Protein AF-A0A7C7QGK5-F1 (afdb_monomer)

Foldseek 3Di:
DPDLDADPLLVVLLVVLQVVCCVPPVDHADCVDLVSSLVSLQCLCPPPDVVSVVSSVSSLVRDDLVSLVVSVVSPRDDDPPSDDDD

Sequence (86 aa):
MGNLIFSQAGMAQLVKIRRQMEREFGFRFRLANTENFLELLNAAAISPDPSIRACFKDFLADLSPEQRQRLQQLGLDLPEPFAASA

Secondary structure (DSSP, 8-state):
-------HHHHHHHHHHHHHHHHHH-----TTSHHHHHHHHHHHHT-S-HHHHHHHHHHHHTS-HHHHHHHHHTT--PPTTSSPP-

pLDDT: mean 83.44, std 9.74, range [44.69, 91.62]

Nearest PDB structures (foldseek):
  3nbi-assembly1_A  TM=3.810E-01  e=5.167E+00  Homo sapiens
  5oqp-assembly1_A  TM=5.487E-01  e=9.992E+00  Saccharomyces cerevisiae S288C

Structure (mmCIF, N/CA/C/O backbone):
data_AF-A0A7C7QGK5-F1
#
_entry.id   AF-A0A7C7QGK5-F1
#
loop_
_atom_site.group_PDB
_atom_site.id
_atom_site.type_symbol
_atom_site.label_atom_id
_atom_site.label_alt_id
_atom_site.label_comp_id
_atom_site.label_asym_id
_atom_site.label_entity_id
_atom_site.label_seq_id
_atom_site.pdbx_PDB_ins_code
_atom_site.Cartn_x
_atom_site.Cartn_y
_atom_site.Cartn_z
_atom_site.occupancy
_atom_site.B_iso_or_equiv
_ato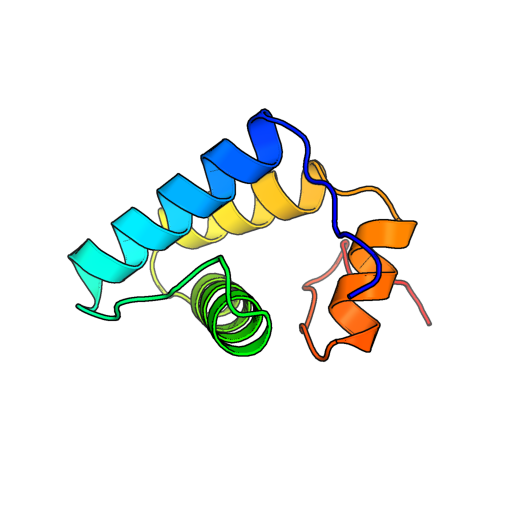m_site.auth_seq_id
_atom_site.auth_comp_id
_atom_site.auth_asym_id
_atom_site.auth_atom_id
_atom_site.pdbx_PDB_model_num
ATOM 1 N N . MET A 1 1 ? -6.260 -12.718 -13.853 1.00 44.69 1 MET A N 1
ATOM 2 C CA . MET A 1 1 ? -5.233 -11.936 -13.134 1.00 44.69 1 MET A CA 1
ATOM 3 C C . MET A 1 1 ? -3.886 -12.260 -13.754 1.00 44.69 1 MET A C 1
ATOM 5 O O . MET A 1 1 ? -3.480 -13.412 -13.691 1.00 44.69 1 MET A O 1
ATOM 9 N N . GLY A 1 2 ? -3.222 -11.302 -14.407 1.00 47.59 2 GLY A N 1
ATOM 10 C CA . GLY A 1 2 ? -1.787 -11.454 -14.668 1.00 47.59 2 GLY A CA 1
ATOM 11 C C . GLY A 1 2 ? -1.110 -11.522 -13.304 1.00 47.59 2 GLY A C 1
ATOM 12 O O . GLY A 1 2 ? -1.297 -10.608 -12.506 1.00 47.59 2 GLY A O 1
ATOM 13 N N . ASN A 1 3 ? -0.499 -12.659 -12.987 1.00 61.03 3 ASN A N 1
ATOM 14 C CA . ASN A 1 3 ? -0.098 -13.021 -11.633 1.00 61.03 3 ASN A CA 1
ATOM 15 C C . ASN A 1 3 ? 0.936 -12.000 -11.118 1.00 61.03 3 ASN A C 1
ATOM 17 O O . ASN A 1 3 ? 2.076 -12.002 -11.576 1.00 61.03 3 ASN A O 1
ATOM 21 N N . LEU A 1 4 ? 0.540 -11.091 -10.219 1.00 71.88 4 LEU A N 1
ATOM 22 C CA . LEU A 1 4 ? 1.488 -10.235 -9.506 1.00 71.88 4 LEU A CA 1
ATOM 23 C C . LEU A 1 4 ? 2.251 -11.135 -8.535 1.00 71.88 4 LEU A C 1
ATOM 25 O O . LEU A 1 4 ? 1.764 -11.470 -7.458 1.00 71.88 4 LEU A O 1
ATOM 29 N N . ILE A 1 5 ? 3.419 -11.601 -8.968 1.00 78.31 5 ILE A N 1
ATOM 30 C CA . ILE A 1 5 ? 4.278 -12.466 -8.165 1.00 78.31 5 ILE A CA 1
ATOM 31 C C . ILE A 1 5 ? 5.217 -11.571 -7.367 1.00 78.31 5 ILE A C 1
ATOM 33 O O . ILE A 1 5 ? 6.141 -10.985 -7.921 1.00 78.31 5 ILE A O 1
ATOM 37 N N . PHE A 1 6 ? 4.979 -11.469 -6.064 1.00 81.12 6 PHE A N 1
ATOM 38 C CA . PHE A 1 6 ? 5.857 -10.736 -5.156 1.00 81.12 6 PHE A CA 1
ATOM 39 C C . PHE A 1 6 ? 7.010 -11.618 -4.674 1.00 81.12 6 PHE A C 1
ATOM 41 O O . PHE A 1 6 ? 6.869 -12.836 -4.543 1.00 81.12 6 PHE A O 1
ATOM 48 N N . SER A 1 7 ? 8.147 -10.994 -4.364 1.00 83.56 7 SER A N 1
ATOM 49 C CA . SER A 1 7 ? 9.234 -11.665 -3.652 1.00 83.56 7 SER A CA 1
ATOM 50 C C . SER A 1 7 ? 8.766 -12.109 -2.257 1.00 83.56 7 SER A C 1
ATOM 52 O O . SER A 1 7 ? 7.785 -11.592 -1.715 1.00 83.56 7 SER A O 1
ATOM 54 N N . GLN A 1 8 ? 9.480 -13.052 -1.633 1.00 84.00 8 GLN A N 1
ATOM 55 C CA . GLN A 1 8 ? 9.178 -13.449 -0.250 1.00 84.00 8 GLN A CA 1
ATOM 56 C C . GLN A 1 8 ? 9.269 -12.262 0.725 1.00 84.00 8 GLN A C 1
ATOM 58 O O . GLN A 1 8 ? 8.468 -12.170 1.654 1.00 84.00 8 GLN A O 1
ATOM 63 N N . ALA A 1 9 ? 10.201 -11.335 0.485 1.00 85.06 9 ALA A N 1
ATOM 64 C CA . ALA A 1 9 ? 10.335 -10.104 1.257 1.00 85.06 9 ALA A CA 1
ATOM 65 C C . ALA A 1 9 ? 9.118 -9.179 1.064 1.00 85.06 9 ALA A C 1
ATOM 67 O O . ALA A 1 9 ? 8.493 -8.782 2.050 1.00 85.06 9 ALA A O 1
ATOM 68 N N . GLY A 1 10 ? 8.681 -8.964 -0.181 1.00 84.62 10 GLY A N 1
ATOM 69 C CA . GLY A 1 10 ? 7.477 -8.192 -0.491 1.00 84.62 10 GLY A CA 1
ATOM 70 C C . GLY A 1 10 ? 6.210 -8.794 0.128 1.00 84.62 10 GLY A C 1
ATOM 71 O O . GLY A 1 10 ? 5.409 -8.077 0.727 1.00 84.62 10 GLY A O 1
ATOM 72 N N . MET A 1 11 ? 6.050 -10.123 0.088 1.00 86.56 11 MET A N 1
ATOM 73 C CA . MET A 1 11 ? 4.942 -10.798 0.781 1.00 86.56 11 MET A CA 1
ATOM 74 C C . MET A 1 11 ? 5.009 -10.619 2.301 1.00 86.56 11 MET A C 1
ATOM 76 O O . MET A 1 11 ? 3.977 -10.408 2.942 1.00 86.56 11 MET A O 1
ATOM 80 N N . ALA A 1 12 ? 6.204 -10.678 2.895 1.00 87.69 12 ALA A N 1
ATOM 81 C CA . ALA A 1 12 ? 6.372 -10.458 4.326 1.00 87.69 12 ALA A CA 1
ATOM 82 C C . ALA A 1 12 ? 5.965 -9.032 4.730 1.00 87.69 12 ALA A C 1
ATOM 84 O O . ALA A 1 12 ? 5.285 -8.865 5.745 1.00 87.69 12 ALA A O 1
ATOM 85 N N . GLN A 1 13 ? 6.312 -8.021 3.925 1.00 87.75 13 GLN A N 1
ATOM 86 C CA . GLN A 1 13 ? 5.874 -6.642 4.155 1.00 87.75 13 GLN A CA 1
ATOM 87 C C . GLN A 1 13 ? 4.354 -6.503 4.030 1.00 87.75 13 GLN A C 1
ATOM 89 O O . GLN A 1 13 ? 3.719 -5.956 4.928 1.00 87.75 13 GLN A O 1
ATOM 94 N N . LEU A 1 14 ? 3.733 -7.100 3.009 1.00 88.75 14 LEU A N 1
ATOM 95 C CA . LEU A 1 14 ? 2.271 -7.102 2.858 1.00 88.75 14 LEU A CA 1
ATOM 96 C C . LEU A 1 14 ? 1.546 -7.717 4.060 1.00 88.75 14 LEU A C 1
ATOM 98 O O . LEU A 1 14 ? 0.545 -7.181 4.536 1.00 88.75 14 LEU A O 1
ATOM 102 N N . VAL A 1 15 ? 2.055 -8.834 4.585 1.00 89.44 15 VAL A N 1
ATOM 103 C CA . VAL A 1 15 ? 1.483 -9.474 5.777 1.00 89.44 15 VAL A CA 1
ATOM 104 C C . VAL A 1 15 ? 1.658 -8.596 7.017 1.00 89.44 15 VAL A C 1
ATOM 106 O O . VAL A 1 15 ? 0.744 -8.541 7.842 1.00 89.44 15 VAL A O 1
ATOM 109 N N . LYS A 1 16 ? 2.791 -7.895 7.160 1.00 90.00 16 LYS A N 1
ATOM 110 C CA . LYS A 1 16 ? 3.007 -6.935 8.254 1.00 90.00 16 LYS A CA 1
ATOM 111 C C . LYS A 1 16 ? 2.030 -5.766 8.175 1.00 90.00 16 LYS A C 1
ATOM 113 O O . LYS A 1 16 ? 1.354 -5.514 9.168 1.00 90.00 16 LYS A O 1
ATOM 118 N N . ILE A 1 17 ? 1.903 -5.132 7.006 1.00 90.62 17 ILE A N 1
ATOM 119 C CA . ILE A 1 17 ? 0.968 -4.023 6.769 1.00 90.62 17 ILE A CA 1
ATOM 120 C C . ILE A 1 17 ? -0.451 -4.471 7.117 1.00 90.62 17 ILE A C 1
ATOM 122 O O . ILE A 1 17 ? -1.112 -3.830 7.927 1.00 90.62 17 ILE A O 1
ATOM 126 N N . ARG A 1 18 ? -0.895 -5.626 6.599 1.00 91.62 18 ARG A N 1
ATOM 127 C CA . ARG A 1 18 ? -2.224 -6.170 6.909 1.00 91.62 18 ARG A CA 1
ATOM 128 C C . ARG A 1 18 ? -2.442 -6.333 8.409 1.00 91.62 18 ARG A C 1
ATOM 130 O O . ARG A 1 18 ? -3.451 -5.874 8.924 1.00 91.62 18 ARG A O 1
ATOM 137 N N . ARG A 1 19 ? -1.506 -6.978 9.112 1.00 90.62 19 ARG A N 1
ATOM 138 C CA . ARG A 1 19 ? -1.632 -7.229 10.556 1.00 90.62 19 ARG A CA 1
ATOM 139 C C . ARG A 1 19 ? -1.645 -5.939 11.370 1.00 90.62 19 ARG A C 1
ATOM 141 O O . ARG A 1 19 ? -2.360 -5.872 12.363 1.00 90.62 19 ARG A O 1
ATOM 148 N N . GLN A 1 20 ? -0.849 -4.945 10.983 1.00 89.06 20 GLN A N 1
ATOM 149 C CA . GLN A 1 20 ? -0.831 -3.641 11.645 1.00 89.06 20 GLN A CA 1
ATOM 150 C C . GLN A 1 20 ? -2.150 -2.904 11.412 1.00 89.06 20 GLN A C 1
ATOM 152 O O . GLN A 1 20 ? -2.774 -2.478 12.375 1.00 89.06 20 GLN A O 1
ATOM 157 N N . MET A 1 21 ? -2.642 -2.881 10.174 1.00 88.56 21 MET A N 1
ATOM 158 C CA . MET A 1 21 ? -3.929 -2.271 9.838 1.00 88.56 21 MET A CA 1
ATOM 159 C C . MET A 1 21 ? -5.109 -2.957 10.549 1.00 88.56 21 MET A C 1
ATOM 161 O O . MET A 1 21 ? -5.975 -2.285 11.105 1.00 88.56 21 MET A O 1
ATOM 165 N N . GLU A 1 22 ? -5.112 -4.294 10.602 1.00 89.62 22 GLU A N 1
ATOM 166 C CA . GLU A 1 22 ? -6.095 -5.091 11.351 1.00 89.62 22 GLU A CA 1
ATOM 167 C C . GLU A 1 22 ? -6.055 -4.780 12.852 1.00 89.62 22 GLU A C 1
ATOM 169 O O . GLU A 1 22 ? -7.099 -4.722 13.499 1.00 89.62 22 GLU A O 1
ATOM 174 N N . ARG A 1 23 ? -4.858 -4.584 13.414 1.00 87.75 23 ARG A N 1
ATOM 175 C CA . ARG A 1 23 ? -4.664 -4.324 14.844 1.00 87.75 23 ARG A CA 1
ATOM 176 C C . ARG A 1 23 ? -5.032 -2.897 15.241 1.00 87.75 23 ARG A C 1
ATOM 178 O O . ARG A 1 23 ? -5.619 -2.719 16.302 1.00 87.75 23 ARG A O 1
ATOM 185 N N . GLU A 1 24 ? -4.647 -1.908 14.443 1.00 83.81 24 GLU A N 1
ATOM 186 C CA . GLU A 1 24 ? -4.825 -0.493 14.784 1.00 83.81 24 GLU A CA 1
ATOM 187 C C . GLU A 1 24 ? -6.206 0.041 14.409 1.00 83.81 24 GLU A C 1
ATOM 189 O O . GLU A 1 24 ? -6.777 0.832 15.155 1.00 83.81 24 GLU A O 1
ATOM 194 N N . PHE A 1 25 ? -6.771 -0.422 13.292 1.00 82.62 25 PHE A N 1
ATOM 195 C CA . PHE A 1 25 ? -8.015 0.126 12.747 1.00 82.62 25 PHE A CA 1
ATOM 196 C C . PHE A 1 25 ? -9.158 -0.897 12.677 1.00 82.62 25 PHE A C 1
ATOM 198 O O . PHE A 1 25 ? -10.292 -0.533 12.379 1.00 82.62 25 PHE A O 1
ATOM 205 N N . GLY A 1 26 ? -8.891 -2.183 12.936 1.00 83.06 26 GLY A N 1
ATOM 206 C CA . GLY A 1 26 ? -9.909 -3.242 12.911 1.00 83.06 26 GLY A CA 1
ATOM 207 C C . GLY A 1 26 ? -10.342 -3.695 11.510 1.00 83.06 26 GLY A C 1
ATOM 208 O O . GLY A 1 26 ? -11.191 -4.582 11.391 1.00 83.06 26 GLY A O 1
ATOM 209 N N . PHE A 1 27 ? -9.768 -3.131 10.443 1.00 79.44 27 PHE A N 1
ATOM 210 C CA . PHE A 1 27 ? -10.102 -3.487 9.063 1.00 79.44 27 PHE A CA 1
ATOM 211 C C . PHE A 1 27 ? -9.487 -4.828 8.664 1.00 79.44 27 PHE A C 1
ATOM 213 O O . PHE A 1 27 ? -8.280 -5.022 8.780 1.00 79.44 27 PHE A O 1
ATOM 220 N N . ARG A 1 28 ? -10.307 -5.752 8.150 1.00 82.38 28 ARG A N 1
ATOM 221 C CA . ARG A 1 28 ? -9.860 -7.073 7.681 1.00 82.38 28 ARG A CA 1
ATOM 222 C C . ARG A 1 28 ? -9.702 -7.085 6.168 1.00 82.38 28 ARG A C 1
ATOM 224 O O . ARG A 1 28 ? -10.689 -7.213 5.451 1.00 82.38 28 ARG A O 1
ATOM 231 N N . PHE A 1 29 ? -8.461 -7.052 5.696 1.00 81.88 29 PHE A N 1
ATOM 232 C CA . PHE A 1 29 ? -8.159 -7.078 4.265 1.00 81.88 29 PHE A CA 1
ATOM 233 C C . PHE A 1 29 ? -7.830 -8.493 3.780 1.00 81.88 29 PHE A C 1
ATOM 235 O O . PHE A 1 29 ? -6.945 -9.167 4.310 1.00 81.88 29 PHE A O 1
ATOM 242 N N . ARG A 1 30 ? -8.498 -8.962 2.722 1.00 82.12 30 ARG A N 1
ATOM 243 C CA . ARG A 1 30 ? -8.182 -10.259 2.095 1.00 82.12 30 ARG A CA 1
ATOM 244 C C . ARG A 1 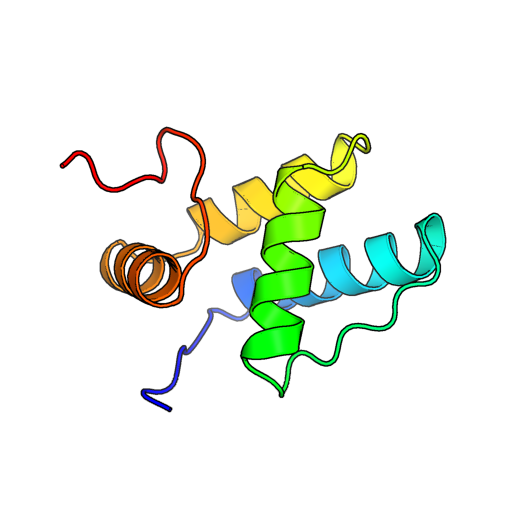30 ? -7.203 -10.092 0.933 1.00 82.12 30 ARG A C 1
ATOM 246 O O . ARG A 1 30 ? -7.609 -9.707 -0.153 1.00 82.12 30 ARG A O 1
ATOM 253 N N . LEU A 1 31 ? -5.947 -10.502 1.124 1.00 81.62 31 LEU A N 1
ATOM 254 C CA . LEU A 1 31 ? -4.891 -10.395 0.096 1.00 81.62 31 LEU A CA 1
ATOM 255 C C . LEU A 1 31 ? -5.174 -11.185 -1.197 1.00 81.62 31 LEU A C 1
ATOM 257 O O . LEU A 1 31 ? -4.598 -10.882 -2.233 1.00 81.62 31 LEU A O 1
ATOM 261 N N . ALA A 1 32 ? -6.044 -12.198 -1.147 1.00 80.12 32 ALA A N 1
ATOM 262 C CA . ALA A 1 32 ? -6.422 -12.988 -2.321 1.00 80.12 32 ALA A CA 1
ATOM 263 C C . ALA A 1 32 ? -7.383 -12.248 -3.272 1.00 80.12 32 ALA A C 1
ATOM 265 O O . ALA A 1 32 ? -7.537 -12.659 -4.420 1.00 80.12 32 ALA A O 1
ATOM 266 N N . ASN A 1 33 ? -8.046 -11.183 -2.805 1.00 81.38 33 ASN A N 1
ATOM 267 C CA . ASN A 1 33 ? -8.900 -10.345 -3.638 1.00 81.38 33 ASN A CA 1
ATOM 268 C C . ASN A 1 33 ? -8.126 -9.077 -4.020 1.00 81.38 33 ASN A C 1
ATOM 270 O O . ASN A 1 33 ? -7.694 -8.329 -3.145 1.00 81.38 33 ASN A O 1
ATOM 274 N N . THR A 1 34 ? -7.984 -8.830 -5.324 1.00 80.88 34 THR A N 1
ATOM 275 C CA . THR A 1 34 ? -7.305 -7.649 -5.868 1.00 80.88 34 THR A CA 1
ATOM 276 C C . THR A 1 34 ? -7.886 -6.340 -5.339 1.00 80.88 34 THR A C 1
ATOM 278 O O . THR A 1 34 ? -7.116 -5.455 -4.995 1.00 80.88 34 THR A O 1
ATOM 281 N N . GLU A 1 35 ? -9.206 -6.220 -5.194 1.00 83.81 35 GLU A N 1
ATOM 282 C CA . GLU A 1 35 ? -9.834 -4.997 -4.673 1.00 83.81 35 GLU A CA 1
ATOM 283 C C . GLU A 1 35 ? -9.439 -4.743 -3.215 1.00 83.81 35 GLU A C 1
ATOM 285 O O . GLU A 1 35 ? -8.968 -3.666 -2.873 1.00 83.81 35 GLU A O 1
ATOM 290 N N . ASN A 1 36 ? -9.522 -5.773 -2.367 1.00 86.00 36 ASN A N 1
ATOM 291 C CA . ASN A 1 36 ? -9.113 -5.677 -0.960 1.00 86.00 36 ASN A CA 1
ATOM 292 C C . ASN A 1 36 ? -7.609 -5.418 -0.812 1.00 86.00 36 ASN A C 1
ATOM 294 O O . ASN A 1 36 ? -7.168 -4.773 0.135 1.00 86.00 36 ASN A O 1
ATOM 298 N N . PHE A 1 37 ? -6.811 -5.975 -1.719 1.00 87.25 37 PHE A N 1
ATOM 299 C CA . PHE A 1 37 ? -5.376 -5.760 -1.758 1.00 87.25 37 PHE A CA 1
ATOM 300 C C . PHE A 1 37 ? -5.039 -4.305 -2.100 1.00 87.25 37 PHE A C 1
ATOM 302 O O . PHE A 1 37 ? -4.221 -3.695 -1.417 1.00 87.25 37 PHE A O 1
ATOM 309 N N . LEU A 1 38 ? -5.694 -3.731 -3.110 1.00 87.44 38 LEU A N 1
ATOM 310 C CA . LEU A 1 38 ? -5.518 -2.324 -3.467 1.00 87.44 38 LEU A CA 1
ATOM 311 C C . LEU A 1 38 ? -6.025 -1.401 -2.358 1.00 87.44 38 LEU A C 1
ATOM 313 O O . LEU A 1 38 ? -5.357 -0.425 -2.036 1.00 87.44 38 LEU A O 1
ATOM 317 N N . GLU A 1 39 ? -7.150 -1.737 -1.726 1.00 88.50 39 GLU A N 1
ATOM 318 C CA . GLU A 1 39 ? -7.682 -0.990 -0.584 1.00 88.50 39 GLU A CA 1
ATOM 319 C C . GLU A 1 39 ? -6.693 -0.979 0.591 1.00 88.50 39 GLU A C 1
ATOM 321 O O . GLU A 1 39 ? -6.411 0.083 1.141 1.00 88.50 39 GLU A O 1
ATOM 326 N N . LEU A 1 40 ? -6.085 -2.130 0.915 1.00 90.31 40 LEU A N 1
ATOM 327 C CA . LEU A 1 40 ? -5.035 -2.226 1.933 1.00 90.31 40 LEU A CA 1
ATOM 328 C C . LEU A 1 40 ? -3.858 -1.301 1.612 1.00 90.31 40 LEU A C 1
ATOM 330 O O . LEU A 1 40 ? -3.360 -0.610 2.498 1.00 90.31 40 LEU A O 1
ATOM 334 N N . LEU A 1 41 ? -3.391 -1.316 0.362 1.00 90.38 41 LEU A N 1
ATOM 335 C CA . LEU A 1 41 ? -2.242 -0.521 -0.058 1.00 90.38 41 LEU A CA 1
ATOM 336 C C . LEU A 1 41 ? -2.549 0.981 -0.057 1.00 90.38 41 LEU A C 1
ATOM 338 O O . LEU A 1 41 ? -1.742 1.753 0.453 1.00 90.38 41 LEU A O 1
ATOM 342 N N . ASN A 1 42 ? -3.720 1.389 -0.549 1.00 89.06 42 ASN A N 1
ATOM 343 C CA . ASN A 1 42 ? -4.170 2.780 -0.495 1.00 89.06 42 ASN A CA 1
ATOM 344 C C . ASN A 1 42 ? -4.294 3.263 0.954 1.00 89.06 42 ASN A C 1
ATOM 346 O O . ASN A 1 42 ? -3.786 4.327 1.305 1.00 89.06 42 ASN A O 1
ATOM 350 N N . ALA A 1 43 ? -4.898 2.453 1.822 1.00 88.88 43 ALA A N 1
ATOM 351 C CA . ALA A 1 43 ? -5.040 2.782 3.232 1.00 88.88 43 ALA A CA 1
ATOM 352 C C . ALA A 1 43 ? -3.675 2.845 3.951 1.00 88.88 43 ALA A C 1
ATOM 354 O O . ALA A 1 43 ? -3.459 3.716 4.793 1.00 88.88 43 ALA A O 1
ATOM 355 N N . ALA A 1 44 ? -2.720 1.985 3.581 1.00 90.19 44 ALA A N 1
ATOM 356 C CA . ALA A 1 44 ? -1.352 2.041 4.094 1.00 90.19 44 ALA A CA 1
ATOM 357 C C . ALA A 1 44 ? -0.587 3.289 3.617 1.00 90.19 44 ALA A C 1
ATOM 359 O O . ALA A 1 44 ? 0.182 3.861 4.392 1.00 90.19 44 ALA A O 1
ATOM 360 N N . ALA A 1 45 ? -0.817 3.739 2.378 1.00 88.25 45 ALA A N 1
ATOM 361 C CA . ALA A 1 45 ? -0.183 4.930 1.814 1.00 88.25 45 ALA A CA 1
ATOM 362 C C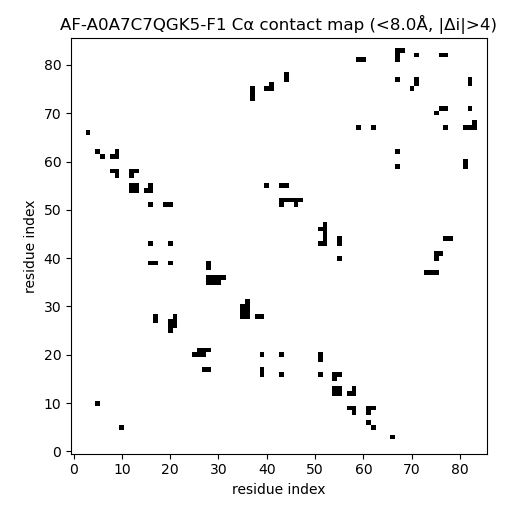 . ALA A 1 45 ? -0.574 6.215 2.565 1.00 88.25 45 ALA A C 1
ATOM 364 O O . ALA A 1 45 ? 0.283 7.064 2.819 1.00 88.25 45 ALA A O 1
ATOM 365 N N . ILE A 1 46 ? -1.843 6.331 2.971 1.00 87.75 46 ILE A N 1
ATOM 366 C CA . ILE A 1 46 ? -2.373 7.499 3.699 1.00 87.75 46 ILE A CA 1
ATOM 367 C C . ILE A 1 46 ? -2.361 7.336 5.224 1.00 87.75 46 ILE A C 1
ATOM 369 O O . ILE A 1 46 ? -2.827 8.225 5.938 1.00 87.75 46 ILE A O 1
ATOM 373 N N . SER A 1 47 ? -1.849 6.215 5.741 1.00 88.12 47 SER A N 1
ATOM 374 C CA . SER A 1 47 ? -1.885 5.933 7.175 1.00 88.12 47 SER A CA 1
ATOM 375 C C . SER A 1 47 ? -1.143 7.015 7.981 1.00 88.12 47 SER A C 1
ATOM 377 O O . SER A 1 47 ? -0.040 7.439 7.600 1.00 88.12 47 SER A O 1
ATOM 379 N N . PRO A 1 48 ? -1.705 7.475 9.116 1.00 86.31 48 PRO A N 1
ATOM 380 C CA . PRO A 1 48 ? -0.995 8.366 10.026 1.00 86.31 48 PRO A CA 1
ATOM 381 C C . PRO A 1 48 ? 0.160 7.653 10.748 1.00 86.31 48 PRO A C 1
ATOM 383 O O . PRO A 1 48 ? 1.104 8.327 11.170 1.00 86.31 48 PRO A O 1
ATOM 386 N N . ASP A 1 49 ? 0.121 6.317 10.852 1.00 88.62 49 ASP A N 1
ATOM 387 C CA . ASP A 1 49 ? 1.152 5.534 11.531 1.00 88.62 49 ASP A CA 1
ATOM 388 C C . ASP A 1 49 ? 2.453 5.489 10.692 1.00 88.62 49 ASP A C 1
ATOM 390 O O . ASP A 1 49 ? 2.460 5.036 9.537 1.00 88.62 49 ASP A O 1
ATOM 394 N N . PRO A 1 50 ? 3.588 5.965 11.239 1.00 87.25 50 PRO A N 1
ATOM 395 C CA . PRO A 1 50 ? 4.854 6.007 10.514 1.00 87.25 50 PRO A CA 1
ATOM 396 C C . PRO A 1 50 ? 5.445 4.617 10.230 1.00 87.25 50 PRO A C 1
ATOM 398 O O . PRO A 1 50 ? 6.145 4.465 9.230 1.00 87.25 50 PRO A O 1
ATOM 401 N N . SER A 1 51 ? 5.155 3.613 11.058 1.00 88.50 51 SER A N 1
ATOM 402 C CA . SER A 1 51 ? 5.590 2.222 10.884 1.00 88.50 51 SER A CA 1
ATOM 403 C C . SER A 1 51 ? 4.889 1.570 9.695 1.00 88.50 51 SER A C 1
ATOM 405 O O . SER A 1 51 ? 5.544 0.910 8.886 1.00 88.50 51 SER A O 1
ATOM 407 N N . ILE A 1 52 ? 3.579 1.802 9.549 1.00 89.19 52 ILE A N 1
ATOM 408 C CA . ILE A 1 52 ? 2.788 1.319 8.408 1.00 89.19 52 ILE A CA 1
ATOM 409 C C . ILE A 1 52 ? 3.304 1.952 7.116 1.00 89.19 52 ILE A C 1
ATOM 411 O O . ILE A 1 52 ? 3.566 1.244 6.141 1.00 89.19 52 ILE A O 1
ATOM 415 N N . ARG A 1 53 ? 3.545 3.270 7.123 1.00 88.56 53 ARG A N 1
ATOM 416 C CA . ARG A 1 53 ? 4.127 3.970 5.967 1.00 88.56 53 ARG A CA 1
ATOM 417 C C . ARG A 1 53 ? 5.530 3.478 5.621 1.00 88.56 53 ARG A C 1
ATOM 419 O O . ARG A 1 53 ? 5.857 3.389 4.440 1.00 88.56 53 ARG A O 1
ATOM 426 N N . ALA A 1 54 ? 6.360 3.164 6.615 1.00 89.19 54 ALA A N 1
ATOM 427 C CA . ALA A 1 54 ? 7.685 2.594 6.383 1.00 89.19 54 ALA A CA 1
ATOM 428 C C . ALA A 1 54 ? 7.584 1.209 5.726 1.00 89.19 54 ALA A C 1
ATOM 430 O O . ALA A 1 54 ? 8.191 0.990 4.683 1.00 89.19 54 ALA A O 1
ATOM 431 N N . CYS A 1 55 ? 6.730 0.323 6.251 1.00 89.12 55 CYS A N 1
ATOM 432 C CA . CYS A 1 55 ? 6.495 -0.997 5.657 1.00 89.12 55 CYS A CA 1
ATOM 433 C C . CYS A 1 55 ? 5.952 -0.895 4.221 1.00 89.12 55 CYS A C 1
ATOM 435 O O . CYS A 1 55 ? 6.342 -1.678 3.357 1.00 89.12 55 CYS A O 1
ATOM 437 N N . PHE A 1 56 ? 5.076 0.078 3.950 1.00 91.00 56 PHE A N 1
ATOM 438 C CA . PHE A 1 56 ? 4.578 0.353 2.602 1.00 91.00 56 PHE A CA 1
ATOM 439 C C . PHE A 1 56 ? 5.696 0.807 1.654 1.00 91.00 56 PHE A C 1
ATOM 441 O O . PHE A 1 56 ? 5.800 0.291 0.544 1.00 91.00 56 PHE A O 1
ATOM 448 N N . LYS A 1 57 ? 6.575 1.715 2.090 1.00 89.44 57 LYS A N 1
ATOM 449 C CA . LYS A 1 57 ? 7.731 2.150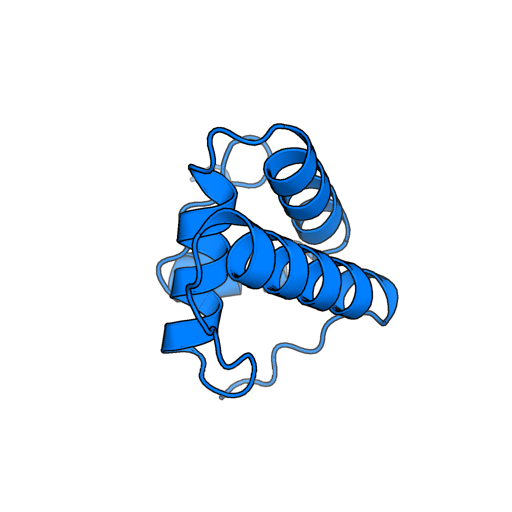 1.290 1.00 89.44 57 LYS A CA 1
ATOM 450 C C . LYS A 1 57 ? 8.709 1.009 1.012 1.00 89.44 57 LYS A C 1
ATOM 452 O O . LYS A 1 57 ? 9.143 0.874 -0.127 1.00 89.44 57 LYS A O 1
ATOM 457 N N . ASP A 1 58 ? 9.004 0.177 2.009 1.00 90.25 58 ASP A N 1
ATOM 458 C CA . ASP A 1 58 ? 9.856 -1.006 1.843 1.00 90.25 58 ASP A CA 1
ATOM 459 C C . ASP A 1 58 ? 9.241 -1.992 0.843 1.00 90.25 58 ASP A C 1
ATOM 461 O O . ASP A 1 58 ? 9.929 -2.506 -0.036 1.00 90.25 58 ASP A O 1
ATOM 465 N N . PHE A 1 59 ? 7.924 -2.210 0.929 1.00 90.75 59 PHE A N 1
ATOM 466 C CA . PHE A 1 59 ? 7.201 -3.015 -0.049 1.00 90.75 59 PHE A CA 1
ATOM 467 C C . PHE A 1 59 ? 7.360 -2.452 -1.465 1.00 90.75 59 PHE A C 1
ATOM 469 O O . PHE A 1 59 ? 7.698 -3.208 -2.369 1.00 90.75 59 PHE A O 1
ATOM 476 N N . LEU A 1 60 ? 7.167 -1.143 -1.667 1.00 90.44 60 LEU A N 1
ATOM 477 C CA . LEU A 1 60 ? 7.337 -0.514 -2.982 1.00 90.44 60 LEU A CA 1
ATOM 478 C C . LEU A 1 60 ? 8.778 -0.594 -3.495 1.00 90.44 60 LEU A C 1
ATOM 480 O O . LEU A 1 60 ? 8.982 -0.794 -4.695 1.00 90.44 60 LEU A O 1
ATOM 484 N N . ALA A 1 61 ? 9.766 -0.454 -2.610 1.00 88.88 61 ALA A N 1
ATOM 485 C CA . ALA A 1 61 ? 11.180 -0.566 -2.948 1.00 88.88 61 ALA A CA 1
ATOM 486 C C . ALA A 1 61 ? 11.531 -1.957 -3.502 1.00 88.88 61 ALA A C 1
ATOM 488 O O . ALA A 1 61 ? 12.281 -2.037 -4.473 1.00 88.88 61 ALA A O 1
ATOM 489 N N . ASP A 1 62 ? 10.910 -3.010 -2.967 1.00 88.25 62 ASP A N 1
ATOM 490 C CA . ASP A 1 62 ? 11.074 -4.397 -3.422 1.00 88.25 62 ASP A CA 1
ATOM 491 C C . ASP A 1 62 ? 10.385 -4.704 -4.764 1.00 88.25 62 ASP A C 1
ATOM 493 O O . ASP A 1 62 ? 10.649 -5.749 -5.366 1.00 88.25 62 ASP A O 1
ATOM 497 N N . LEU A 1 63 ? 9.490 -3.832 -5.242 1.00 87.69 63 LEU A N 1
ATOM 498 C CA . LEU A 1 63 ? 8.802 -4.031 -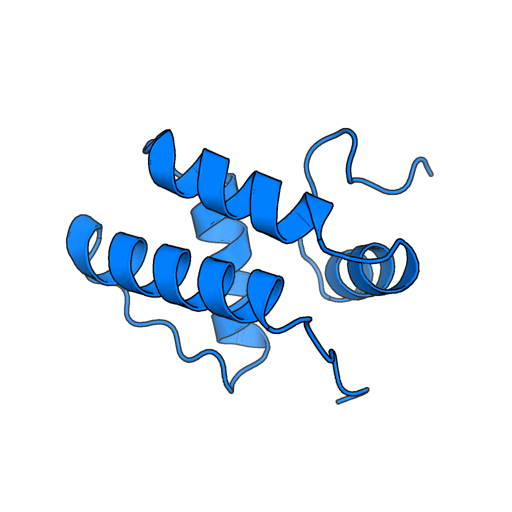6.518 1.00 87.69 63 LEU A CA 1
ATOM 499 C C . LEU A 1 63 ? 9.670 -3.637 -7.710 1.00 87.69 63 LEU A C 1
ATOM 501 O O . LEU A 1 63 ? 10.307 -2.579 -7.711 1.00 87.69 63 LEU A O 1
ATOM 505 N N . SER A 1 6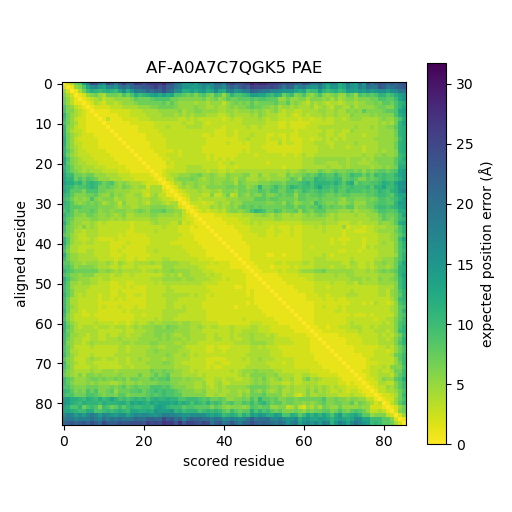4 ? 9.587 -4.436 -8.775 1.00 87.19 64 SER A N 1
ATOM 506 C CA . SER A 1 64 ? 10.140 -4.067 -10.078 1.00 87.19 64 SER A CA 1
ATOM 507 C C . SER A 1 64 ? 9.364 -2.892 -10.700 1.00 87.19 64 SER A C 1
ATOM 509 O O . SER A 1 64 ? 8.189 -2.678 -10.369 1.00 87.19 64 SER A O 1
ATOM 511 N N . PRO A 1 65 ? 9.970 -2.133 -11.630 1.00 85.88 65 PRO A N 1
ATOM 512 C CA . PRO A 1 65 ? 9.277 -1.064 -12.348 1.00 85.88 65 PRO A CA 1
ATOM 513 C C . PRO A 1 65 ? 7.977 -1.532 -13.021 1.00 85.88 65 PRO A C 1
ATOM 515 O O . PRO A 1 65 ? 6.956 -0.854 -12.930 1.00 85.88 65 PRO A O 1
ATOM 518 N N . GLU A 1 66 ? 7.972 -2.727 -13.617 1.00 86.31 66 GLU A N 1
ATOM 519 C CA . GLU A 1 66 ? 6.792 -3.307 -14.270 1.00 86.31 66 GLU A CA 1
ATOM 520 C C . GLU A 1 66 ? 5.686 -3.625 -13.258 1.00 86.31 66 GLU A C 1
ATOM 522 O O . GLU A 1 66 ? 4.504 -3.421 -13.535 1.00 86.31 66 GLU A O 1
ATOM 527 N N . GLN A 1 67 ? 6.053 -4.101 -12.064 1.00 87.06 67 GLN A N 1
ATOM 528 C CA . GLN A 1 67 ? 5.099 -4.355 -10.985 1.00 87.06 67 GLN A CA 1
ATOM 529 C C . GLN A 1 67 ? 4.489 -3.054 -10.463 1.00 87.06 67 GLN A C 1
ATOM 531 O O . GLN A 1 67 ? 3.276 -2.994 -10.266 1.00 87.06 67 GLN A O 1
ATOM 536 N N . ARG A 1 68 ? 5.296 -1.999 -10.291 1.00 88.19 68 ARG A N 1
ATOM 537 C CA . ARG A 1 68 ? 4.809 -0.666 -9.898 1.00 88.19 68 ARG A CA 1
ATOM 538 C C . ARG A 1 68 ? 3.850 -0.100 -10.939 1.00 88.19 68 ARG A C 1
ATOM 540 O O . ARG A 1 68 ? 2.740 0.293 -10.589 1.00 88.19 68 ARG A O 1
ATOM 547 N N . GLN A 1 69 ? 4.221 -0.158 -12.216 1.00 86.88 69 GLN A N 1
ATOM 548 C CA . GLN A 1 69 ? 3.360 0.275 -13.315 1.00 86.88 69 GLN A CA 1
ATOM 549 C C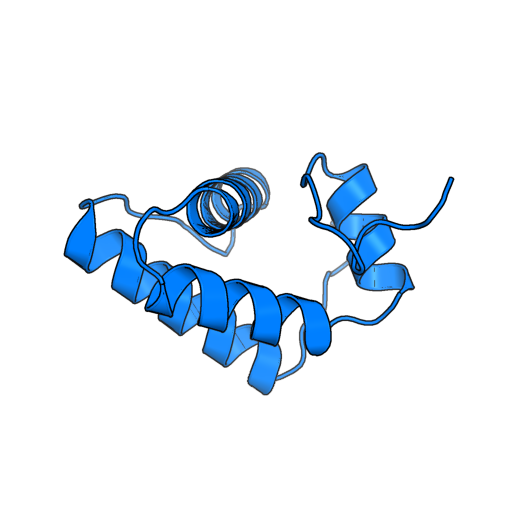 . GLN A 1 69 ? 2.046 -0.515 -13.344 1.00 86.88 69 GLN A C 1
ATOM 551 O O . GLN A 1 69 ? 0.973 0.054 -13.542 1.00 86.88 69 GLN A O 1
ATOM 556 N N . ARG A 1 70 ? 2.100 -1.829 -13.095 1.00 85.94 70 ARG A N 1
ATOM 557 C CA . ARG A 1 70 ? 0.901 -2.667 -13.005 1.00 85.94 70 ARG A CA 1
ATOM 558 C C . ARG A 1 70 ? -0.002 -2.248 -11.847 1.00 85.94 70 ARG A C 1
ATOM 560 O O . ARG A 1 70 ? -1.213 -2.218 -12.028 1.00 85.94 70 ARG A O 1
ATOM 567 N N . LEU A 1 71 ? 0.557 -1.924 -10.682 1.00 86.38 71 LEU A N 1
ATOM 568 C CA . LEU A 1 71 ? -0.222 -1.429 -9.545 1.00 86.38 71 LEU A CA 1
ATOM 569 C C . LEU A 1 71 ? -0.872 -0.072 -9.845 1.00 86.38 71 LEU A C 1
ATOM 571 O O . LEU A 1 71 ? -2.044 0.107 -9.528 1.00 86.38 71 LEU A O 1
ATOM 575 N N . GLN A 1 72 ? -0.174 0.838 -10.528 1.00 87.19 72 GLN A N 1
ATOM 576 C CA . GLN A 1 72 ? -0.760 2.111 -10.969 1.00 87.19 72 GLN A CA 1
ATOM 577 C C . GLN A 1 72 ? -1.906 1.905 -11.967 1.00 87.19 72 GLN A C 1
ATOM 579 O O . GLN A 1 72 ? -2.966 2.503 -11.821 1.00 87.19 72 GLN A O 1
ATOM 584 N N . GLN A 1 73 ? -1.745 1.000 -12.941 1.00 86.56 73 GLN A N 1
ATOM 585 C CA . GLN A 1 73 ? -2.822 0.624 -13.873 1.00 86.56 73 GLN A CA 1
ATOM 586 C C . GLN A 1 73 ? -4.045 0.026 -13.165 1.00 86.56 73 GLN A C 1
ATOM 588 O O . GLN A 1 73 ? -5.151 0.075 -13.696 1.00 86.56 73 GLN A O 1
ATOM 593 N N . LEU A 1 74 ? -3.842 -0.561 -11.985 1.00 84.25 74 LEU A N 1
ATOM 594 C CA . LEU A 1 74 ? -4.902 -1.098 -11.140 1.00 84.25 74 LEU A CA 1
ATOM 595 C C . LEU A 1 74 ? -5.535 -0.034 -10.224 1.00 84.25 74 LEU A C 1
ATOM 597 O O . LEU A 1 74 ? -6.452 -0.367 -9.482 1.00 84.25 74 LEU A O 1
ATOM 601 N N . GLY A 1 75 ? -5.089 1.225 -10.286 1.00 83.12 75 GLY A N 1
ATOM 602 C CA . GLY A 1 75 ? -5.639 2.333 -9.500 1.00 83.12 75 GLY A CA 1
ATOM 603 C C . GLY A 1 75 ? -4.957 2.554 -8.149 1.00 83.12 75 GLY A C 1
ATOM 604 O O . GLY A 1 75 ? -5.571 3.131 -7.254 1.00 83.12 75 GLY A O 1
ATOM 605 N N . LEU A 1 76 ? -3.721 2.074 -7.966 1.00 85.81 76 LEU A N 1
ATOM 606 C CA . LEU A 1 76 ? -2.917 2.416 -6.794 1.00 85.81 76 LEU A CA 1
ATOM 607 C C . LEU A 1 76 ? -2.165 3.733 -7.018 1.00 85.81 76 LEU A C 1
ATOM 609 O O . LEU A 1 76 ? -1.310 3.815 -7.905 1.00 85.81 76 LEU A O 1
ATOM 613 N N . ASP A 1 77 ? -2.413 4.717 -6.157 1.00 81.75 77 ASP A N 1
ATOM 614 C CA . ASP A 1 77 ? -1.645 5.960 -6.138 1.00 81.75 77 ASP A CA 1
ATOM 615 C C . ASP A 1 77 ? -0.285 5.725 -5.470 1.00 81.75 77 ASP A C 1
ATOM 617 O O . ASP A 1 77 ? -0.157 5.609 -4.248 1.00 81.75 77 ASP A O 1
ATOM 621 N N . LEU A 1 78 ? 0.760 5.615 -6.293 1.00 82.94 78 LEU A N 1
ATOM 622 C CA . LEU A 1 78 ? 2.129 5.484 -5.806 1.00 82.94 78 LEU A CA 1
ATOM 623 C C . LEU A 1 78 ? 2.692 6.861 -5.426 1.00 82.94 78 LEU A C 1
ATOM 625 O O . LEU A 1 78 ? 2.664 7.768 -6.257 1.00 82.94 78 LEU A O 1
ATOM 629 N N . PRO A 1 79 ? 3.258 7.032 -4.219 1.00 80.88 79 PRO A N 1
ATOM 630 C CA . PRO A 1 79 ? 3.945 8.266 -3.861 1.00 80.88 79 PRO A CA 1
ATOM 631 C C . PRO A 1 79 ? 5.268 8.396 -4.625 1.00 80.88 79 PRO A C 1
ATOM 633 O O . PRO A 1 79 ? 5.908 7.395 -4.959 1.00 80.88 79 PRO A O 1
ATOM 636 N N . GLU A 1 80 ? 5.738 9.624 -4.848 1.00 75.81 80 GLU A N 1
ATOM 637 C CA . GLU A 1 80 ? 7.100 9.841 -5.347 1.00 75.81 80 GLU A CA 1
ATOM 638 C C . GLU A 1 80 ? 8.148 9.266 -4.367 1.00 75.81 80 GLU A C 1
ATOM 640 O O . GLU A 1 80 ? 7.949 9.321 -3.146 1.00 75.81 80 GLU A O 1
ATOM 645 N N . PRO A 1 81 ? 9.264 8.689 -4.857 1.00 76.75 81 PRO A N 1
ATOM 646 C CA . PRO A 1 81 ? 9.700 8.575 -6.258 1.00 76.75 81 PRO A CA 1
ATOM 647 C C . PRO A 1 81 ? 9.229 7.280 -6.957 1.00 76.75 81 PRO A C 1
ATOM 649 O O . PRO A 1 81 ? 9.817 6.856 -7.947 1.00 76.75 81 PRO A O 1
ATOM 652 N N . PHE A 1 82 ? 8.229 6.581 -6.412 1.00 78.94 82 PHE A N 1
ATOM 653 C CA . PHE A 1 82 ? 7.766 5.292 -6.942 1.00 78.94 82 PHE A CA 1
ATOM 654 C C . PHE A 1 82 ? 6.728 5.432 -8.053 1.00 78.94 82 PHE A C 1
ATOM 656 O O . PHE A 1 82 ? 6.501 4.466 -8.785 1.00 78.94 82 PHE A O 1
ATOM 663 N N . ALA A 1 83 ? 6.106 6.606 -8.170 1.00 72.12 83 ALA A N 1
ATOM 664 C CA . ALA A 1 83 ? 5.297 6.946 -9.324 1.00 72.12 83 ALA A CA 1
ATOM 665 C C . ALA A 1 83 ? 6.167 6.897 -10.585 1.00 72.12 83 ALA A C 1
ATOM 667 O O . ALA A 1 83 ? 7.241 7.497 -10.618 1.00 72.12 83 ALA A O 1
ATOM 668 N N . ALA A 1 84 ? 5.719 6.187 -11.624 1.00 61.22 84 ALA A N 1
ATOM 669 C CA . ALA A 1 84 ? 6.316 6.358 -12.940 1.00 61.22 84 ALA A CA 1
ATOM 670 C C . ALA A 1 84 ? 6.185 7.839 -13.327 1.00 61.22 84 ALA A C 1
ATOM 672 O O 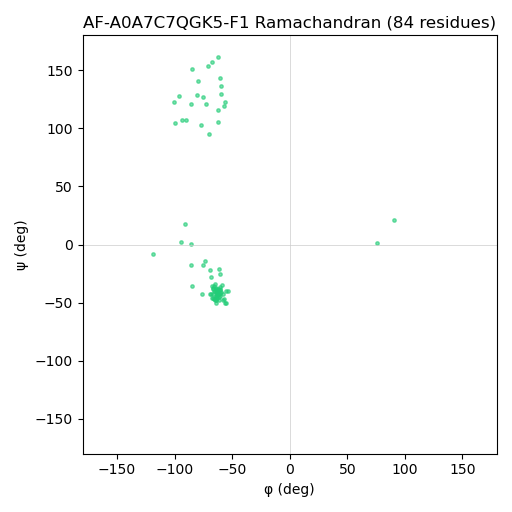. ALA A 1 84 ? 5.069 8.359 -13.376 1.00 61.22 84 ALA A O 1
ATOM 673 N N . SER A 1 85 ? 7.313 8.523 -13.546 1.00 51.00 85 SER A N 1
ATOM 674 C CA . SER A 1 85 ? 7.299 9.838 -14.182 1.00 51.00 85 SER A CA 1
ATOM 675 C C . SER A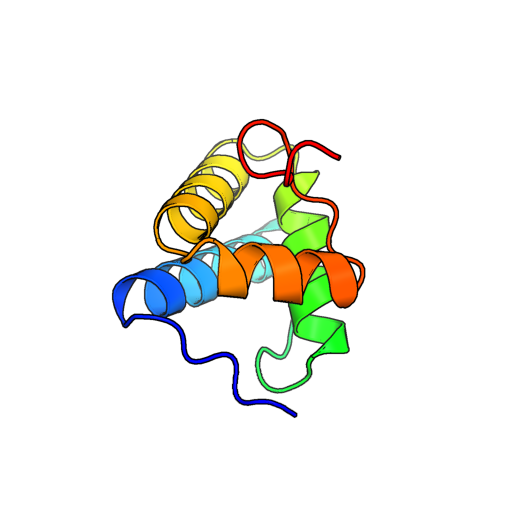 1 85 ? 6.585 9.687 -15.525 1.00 51.00 85 SER A C 1
ATOM 677 O O . SER A 1 85 ? 6.946 8.807 -16.309 1.00 51.00 85 SER A O 1
ATOM 679 N N . ALA A 1 86 ? 5.523 10.472 -15.709 1.00 45.44 86 ALA A N 1
ATOM 680 C CA . ALA A 1 86 ? 4.727 10.510 -16.931 1.00 45.44 86 ALA A CA 1
ATOM 681 C C . ALA A 1 86 ? 5.579 10.820 -18.170 1.00 45.44 86 ALA A C 1
ATOM 683 O O . ALA A 1 86 ? 6.560 11.590 -18.034 1.00 45.44 86 ALA A O 1
#

Radius of gyration: 12.01 Å; Cα contacts (8 Å, |Δi|>4): 78; chains: 1; bounding box: 21×24×32 Å

Mean predicted aligned error: 5.15 Å

Solvent-accessible surface area (backbone atoms only — not comparable to full-atom values): 5124 Å² total; per-residue (Å²): 126,86,78,85,80,67,53,74,67,34,49,52,29,51,53,49,44,49,53,50,43,31,68,76,71,64,50,85,66,48,76,89,40,69,68,39,36,49,49,48,51,53,51,29,72,70,42,88,50,67,68,44,35,46,39,47,50,54,30,57,68,67,44,52,73,69,55,44,52,50,41,42,75,71,72,43,88,56,60,84,87,64,39,79,81,128